Protein AF-A0A1K2HV41-F1 (afdb_monomer)

Solvent-accessible surface area (backbone atoms only — not comparable to full-atom values): 4883 Å² total; per-residue (Å²): 114,70,66,59,56,51,51,52,50,49,52,38,49,52,48,24,52,51,10,47,52,30,28,52,52,11,43,52,41,33,36,70,54,18,51,94,89,42,27,66,60,28,37,48,27,47,72,76,63,40,52,67,61,18,37,69,58,19,34,82,86,25,53,68,21,53,50,36,22,53,50,10,50,52,43,22,50,66,36,46,50,60,51,51,49,53,51,50,49,34,52,76,70,62,66,74,114

Structure (mmCIF, N/CA/C/O backbone):
data_AF-A0A1K2HV41-F1
#
_entry.id   AF-A0A1K2HV41-F1
#
loop_
_atom_site.group_PDB
_atom_site.id
_atom_site.type_symbol
_atom_site.label_atom_id
_atom_site.label_alt_id
_atom_site.label_comp_id
_atom_site.label_asym_id
_atom_site.label_entity_id
_atom_site.label_seq_id
_atom_site.pdbx_PDB_ins_code
_atom_site.Cartn_x
_atom_site.Cartn_y
_atom_site.Cartn_z
_atom_site.occupancy
_atom_site.B_iso_or_equiv
_atom_site.auth_seq_id
_atom_site.auth_comp_id
_atom_site.auth_asym_id
_atom_site.auth_atom_id
_atom_site.pdbx_PDB_model_num
ATOM 1 N N . MET A 1 1 ? 17.175 0.248 -30.992 1.00 56.16 1 MET A N 1
ATOM 2 C CA . MET A 1 1 ? 17.494 -0.293 -29.649 1.00 56.16 1 MET A CA 1
ATOM 3 C C . MET A 1 1 ? 17.075 0.672 -28.532 1.00 56.16 1 MET A C 1
ATOM 5 O O . MET A 1 1 ? 16.335 0.252 -27.656 1.00 56.16 1 MET A O 1
ATOM 9 N N . GLN A 1 2 ? 17.413 1.969 -28.611 1.00 66.62 2 GLN A N 1
ATOM 10 C CA . GLN A 1 2 ? 16.992 2.999 -27.635 1.00 66.62 2 GLN A CA 1
ATOM 11 C C . GLN A 1 2 ? 15.462 3.135 -27.458 1.00 66.62 2 GLN A C 1
ATOM 13 O O . GLN A 1 2 ? 14.971 3.146 -26.334 1.00 66.62 2 GLN A O 1
ATOM 18 N N . ALA A 1 3 ? 14.694 3.160 -28.557 1.00 71.81 3 ALA A N 1
ATOM 19 C CA . ALA A 1 3 ? 13.234 3.320 -28.499 1.00 71.81 3 ALA A CA 1
ATOM 20 C C . ALA A 1 3 ? 12.513 2.165 -27.771 1.00 71.81 3 ALA A C 1
ATOM 22 O O . ALA A 1 3 ? 11.563 2.400 -27.033 1.00 71.81 3 ALA A O 1
ATOM 23 N N . ALA A 1 4 ? 12.988 0.924 -27.924 1.00 72.81 4 ALA A N 1
ATOM 24 C CA . ALA A 1 4 ? 12.391 -0.244 -27.271 1.00 72.81 4 ALA A CA 1
ATOM 25 C C . ALA A 1 4 ? 12.571 -0.214 -25.743 1.00 72.81 4 ALA A C 1
ATOM 27 O O . ALA A 1 4 ? 11.634 -0.516 -25.008 1.00 72.81 4 ALA A O 1
ATOM 28 N N . ILE A 1 5 ? 13.747 0.206 -25.264 1.00 75.75 5 ILE A N 1
ATOM 29 C CA . ILE A 1 5 ? 14.025 0.373 -23.829 1.00 75.75 5 ILE A CA 1
ATOM 30 C C . ILE A 1 5 ? 13.144 1.482 -23.246 1.00 75.75 5 ILE A C 1
ATOM 32 O O . ILE A 1 5 ? 12.583 1.318 -22.166 1.00 75.75 5 ILE A O 1
ATOM 36 N N . PHE A 1 6 ? 12.967 2.581 -23.984 1.00 73.56 6 PHE A N 1
ATOM 37 C CA . PHE A 1 6 ? 12.108 3.685 -23.560 1.00 73.56 6 PHE A CA 1
ATOM 38 C C . PHE A 1 6 ? 10.635 3.263 -23.446 1.00 73.56 6 PHE A C 1
ATOM 40 O O . PHE A 1 6 ? 9.984 3.556 -22.446 1.00 73.56 6 PHE A O 1
ATOM 47 N N . ILE A 1 7 ? 10.123 2.511 -24.427 1.00 81.38 7 ILE A N 1
ATOM 48 C CA . ILE A 1 7 ? 8.754 1.970 -24.411 1.00 81.38 7 ILE A CA 1
ATOM 49 C C . ILE A 1 7 ? 8.560 1.005 -23.236 1.00 81.38 7 ILE A C 1
ATOM 51 O O . ILE A 1 7 ? 7.572 1.113 -22.512 1.00 81.38 7 ILE A O 1
ATOM 55 N N . LEU A 1 8 ? 9.509 0.092 -23.006 1.00 79.94 8 LEU A N 1
ATOM 56 C CA . LEU A 1 8 ? 9.460 -0.824 -21.863 1.00 79.94 8 LEU A CA 1
ATOM 57 C C . LEU A 1 8 ? 9.481 -0.064 -20.531 1.00 79.94 8 LEU A C 1
ATOM 59 O O . LEU A 1 8 ? 8.666 -0.349 -19.655 1.00 79.94 8 LEU A O 1
ATOM 63 N N . GLY A 1 9 ? 10.351 0.940 -20.396 1.00 76.69 9 GLY A N 1
ATOM 64 C CA . GLY A 1 9 ? 10.406 1.807 -19.219 1.00 76.69 9 GLY A CA 1
ATOM 65 C C . GLY A 1 9 ? 9.091 2.552 -18.979 1.00 76.69 9 GLY A C 1
ATOM 66 O O . GLY A 1 9 ? 8.599 2.580 -17.851 1.00 76.69 9 GLY A O 1
ATOM 67 N N . PHE A 1 10 ? 8.472 3.081 -20.037 1.00 82.12 10 PHE A N 1
ATOM 68 C CA . PHE A 1 10 ? 7.177 3.755 -19.955 1.00 82.12 10 PHE A CA 1
ATOM 69 C C . PHE A 1 10 ? 6.049 2.810 -19.522 1.00 82.12 10 PHE A C 1
ATOM 71 O O . PHE A 1 10 ? 5.252 3.167 -18.658 1.00 82.12 10 PHE A O 1
ATOM 78 N N . ILE A 1 11 ? 5.997 1.587 -20.063 1.00 85.62 11 ILE A N 1
ATOM 79 C C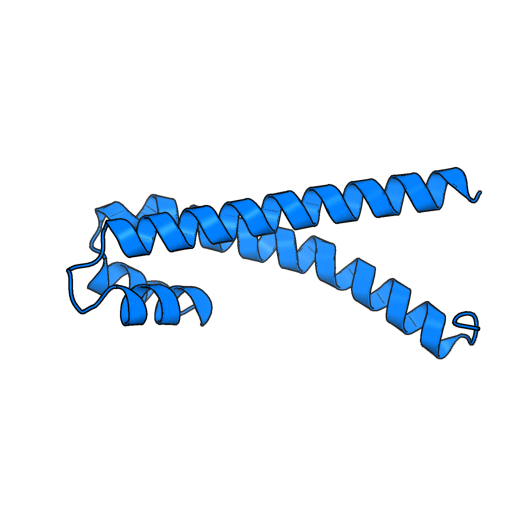A . ILE A 1 11 ? 5.007 0.573 -19.667 1.00 85.62 11 ILE A CA 1
ATOM 80 C C . ILE A 1 11 ? 5.170 0.214 -18.187 1.00 85.62 11 ILE A C 1
ATOM 82 O O . ILE A 1 11 ? 4.188 0.200 -17.446 1.00 85.62 11 ILE A O 1
ATOM 86 N N . VAL A 1 12 ? 6.403 -0.031 -17.734 1.00 84.19 12 VAL A N 1
ATOM 87 C CA . VAL A 1 12 ? 6.691 -0.337 -16.324 1.00 84.19 12 VAL A CA 1
ATOM 88 C C . VAL A 1 12 ? 6.272 0.823 -15.420 1.00 84.19 12 VAL A C 1
ATOM 90 O O . VAL A 1 12 ? 5.618 0.599 -14.400 1.00 84.19 12 VAL A O 1
ATOM 93 N N . TRP A 1 13 ? 6.575 2.061 -15.816 1.00 85.12 13 TRP A N 1
ATOM 94 C CA . TRP A 1 13 ? 6.157 3.254 -15.085 1.00 85.12 13 TRP A CA 1
ATOM 95 C C . TRP A 1 13 ? 4.631 3.392 -15.025 1.00 85.12 13 TRP A C 1
ATOM 97 O O . TRP A 1 13 ? 4.083 3.632 -13.952 1.00 85.12 13 TRP A O 1
ATOM 107 N N . ALA A 1 14 ? 3.927 3.171 -16.138 1.00 86.62 14 ALA A N 1
ATOM 108 C CA . ALA A 1 14 ? 2.469 3.236 -16.190 1.00 86.62 14 ALA A CA 1
ATOM 109 C C . ALA A 1 14 ? 1.809 2.165 -15.302 1.00 86.62 14 ALA A C 1
ATOM 111 O O . ALA A 1 14 ? 0.852 2.456 -14.582 1.00 86.62 14 ALA A O 1
ATOM 112 N N . ILE A 1 15 ? 2.348 0.940 -15.290 1.00 89.25 15 ILE A N 1
ATOM 113 C CA . ILE A 1 15 ? 1.882 -0.144 -14.410 1.00 89.25 15 ILE A CA 1
ATOM 114 C C . ILE A 1 15 ? 2.136 0.209 -12.938 1.00 89.25 15 ILE A C 1
ATOM 116 O O . ILE A 1 15 ? 1.254 0.015 -12.097 1.00 89.25 15 ILE A O 1
ATOM 120 N N . ALA A 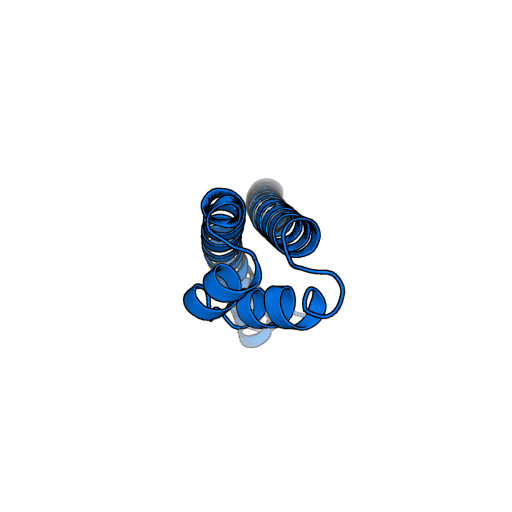1 16 ? 3.306 0.769 -12.615 1.00 85.31 16 ALA A N 1
ATOM 121 C CA . ALA A 1 16 ? 3.609 1.238 -11.266 1.00 85.31 16 ALA A CA 1
ATOM 122 C C . ALA A 1 16 ? 2.655 2.369 -10.841 1.00 85.31 16 ALA A C 1
ATOM 124 O O . ALA A 1 16 ? 2.074 2.304 -9.758 1.00 85.31 16 ALA A O 1
ATOM 125 N N . ALA A 1 17 ? 2.412 3.357 -11.705 1.00 87.88 17 ALA A N 1
ATOM 126 C CA . ALA A 1 17 ? 1.472 4.446 -11.450 1.00 87.88 17 ALA A CA 1
ATOM 127 C C . ALA A 1 17 ? 0.045 3.925 -11.209 1.00 87.88 17 ALA A C 1
ATOM 129 O O . ALA A 1 17 ? -0.621 4.355 -10.266 1.00 87.88 17 ALA A O 1
ATOM 130 N N . TYR A 1 18 ? -0.405 2.940 -11.993 1.00 90.75 18 TYR A N 1
ATOM 131 C CA . TYR A 1 18 ? -1.686 2.266 -11.778 1.00 90.75 18 TYR A CA 1
ATOM 132 C C . TYR A 1 18 ? -1.747 1.553 -10.416 1.00 90.75 18 TYR A C 1
ATOM 134 O O . TYR A 1 18 ? -2.709 1.728 -9.661 1.00 90.75 18 TYR A O 1
ATOM 142 N N . GLY A 1 19 ? -0.706 0.792 -10.060 1.00 88.06 19 GLY A N 1
ATOM 143 C CA . GLY A 1 19 ? -0.597 0.132 -8.756 1.00 88.06 19 GLY A CA 1
ATOM 144 C C . GLY A 1 19 ? -0.647 1.129 -7.595 1.00 88.06 19 GLY A C 1
ATOM 145 O O . GLY A 1 19 ? -1.406 0.939 -6.641 1.00 88.06 19 GLY A O 1
ATOM 146 N N . PHE A 1 20 ? 0.081 2.240 -7.717 1.00 89.50 20 PHE A N 1
ATOM 147 C CA . PHE A 1 20 ? 0.089 3.323 -6.738 1.00 89.50 20 PHE A CA 1
ATOM 148 C C . PHE A 1 20 ? -1.286 3.991 -6.602 1.00 89.50 20 PHE A C 1
ATOM 150 O O . PHE A 1 20 ? -1.789 4.143 -5.489 1.00 89.50 20 PHE A O 1
ATOM 157 N N . ALA A 1 21 ? -1.953 4.314 -7.712 1.00 91.94 21 ALA A N 1
ATOM 158 C CA . ALA A 1 21 ? -3.294 4.897 -7.688 1.00 91.94 21 ALA A CA 1
ATOM 159 C C . ALA A 1 21 ? -4.302 3.981 -6.970 1.00 91.94 21 ALA A C 1
ATOM 161 O O . ALA A 1 21 ? -5.106 4.445 -6.159 1.00 91.94 21 ALA A O 1
ATOM 162 N N . ARG A 1 22 ? -4.226 2.663 -7.201 1.00 90.69 22 ARG A N 1
ATOM 163 C CA . ARG A 1 22 ? -5.055 1.667 -6.499 1.00 90.69 22 ARG A CA 1
ATOM 164 C C . ARG A 1 22 ? -4.765 1.626 -4.997 1.00 90.69 22 ARG A C 1
ATOM 166 O O . ARG A 1 22 ? -5.710 1.532 -4.213 1.00 90.69 22 ARG A O 1
ATOM 173 N N . MET A 1 23 ? -3.500 1.757 -4.588 1.00 91.75 23 MET A N 1
ATOM 174 C CA . MET A 1 23 ? -3.135 1.895 -3.173 1.00 91.75 23 MET A CA 1
ATOM 175 C C . MET A 1 23 ? -3.734 3.162 -2.557 1.00 91.75 23 MET A C 1
ATOM 177 O O . MET A 1 23 ? -4.388 3.078 -1.522 1.00 91.75 23 MET A O 1
ATOM 181 N N . VAL A 1 24 ? -3.590 4.321 -3.205 1.00 93.00 24 VAL A N 1
ATOM 182 C CA . VAL A 1 24 ? -4.138 5.590 -2.696 1.00 93.00 24 VAL A CA 1
ATOM 183 C C . VAL A 1 24 ? -5.660 5.524 -2.563 1.00 93.00 24 VAL A C 1
ATOM 185 O O . VAL A 1 24 ? -6.198 5.896 -1.522 1.00 93.00 24 VAL A O 1
ATOM 188 N N . MET A 1 25 ? -6.364 4.987 -3.565 1.00 90.88 25 MET A N 1
ATOM 189 C CA . MET A 1 25 ? -7.818 4.801 -3.495 1.00 90.88 25 MET A CA 1
ATOM 190 C C . MET A 1 25 ? -8.231 3.883 -2.341 1.00 90.88 25 MET A C 1
ATOM 192 O O . MET A 1 25 ? -9.191 4.187 -1.635 1.00 90.88 25 MET A O 1
ATOM 196 N N . GLY A 1 26 ? -7.492 2.794 -2.110 1.00 88.38 26 GLY A N 1
ATOM 197 C CA . GLY A 1 26 ? -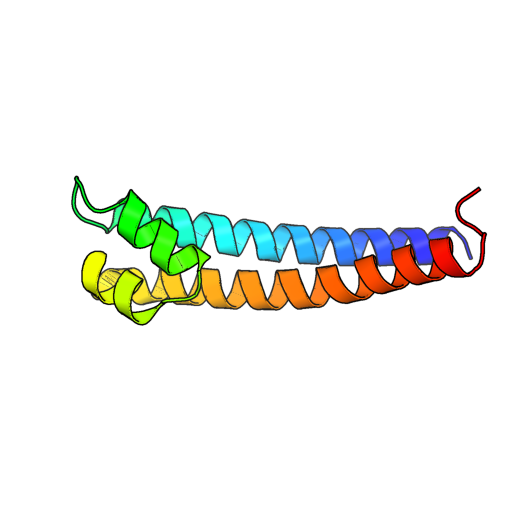7.723 1.911 -0.968 1.00 88.38 26 GLY A CA 1
ATOM 198 C C . GLY A 1 26 ? -7.501 2.612 0.376 1.00 88.38 26 GLY A C 1
ATOM 199 O O . GLY A 1 26 ? -8.323 2.485 1.281 1.00 88.38 26 GLY A O 1
ATOM 200 N N . TRP A 1 27 ? -6.447 3.427 0.486 1.00 91.12 27 TRP A N 1
ATOM 201 C CA . TRP A 1 27 ? -6.172 4.230 1.681 1.00 91.12 27 TRP A CA 1
ATOM 202 C C . TRP A 1 27 ? -7.285 5.230 1.976 1.00 91.12 27 TRP A C 1
ATOM 204 O O . TRP A 1 27 ? -7.796 5.278 3.094 1.00 91.12 27 TRP A O 1
ATOM 214 N N . VAL A 1 28 ? -7.698 5.987 0.960 1.00 91.88 28 VAL A N 1
ATOM 215 C CA . VAL A 1 28 ? -8.785 6.964 1.069 1.00 91.88 28 VAL A CA 1
ATOM 216 C C . VAL A 1 28 ? -10.105 6.268 1.399 1.00 91.88 28 VAL A C 1
ATOM 218 O O . VAL A 1 28 ? -10.858 6.765 2.234 1.00 91.88 28 VAL A O 1
ATOM 221 N N . GLY A 1 29 ? -10.381 5.108 0.799 1.00 90.56 29 GLY A N 1
ATOM 222 C CA . GLY A 1 29 ? -11.569 4.306 1.095 1.00 90.56 29 GLY A CA 1
ATOM 223 C C . GLY A 1 29 ? -11.636 3.887 2.565 1.00 90.56 29 GLY A C 1
ATOM 224 O O . GLY A 1 29 ? -12.636 4.149 3.231 1.00 90.56 29 GLY A O 1
ATOM 225 N N . VAL A 1 30 ? -10.547 3.331 3.104 1.00 90.56 30 VAL A N 1
ATOM 226 C CA . VAL A 1 30 ? -10.448 2.962 4.529 1.00 90.56 30 VAL A CA 1
ATOM 227 C C . VAL A 1 30 ? -10.577 4.191 5.436 1.00 90.56 30 VAL A C 1
ATOM 229 O O . VAL A 1 30 ? -11.312 4.155 6.419 1.00 90.56 30 VAL A O 1
ATOM 232 N N . ALA A 1 31 ? -9.929 5.307 5.095 1.00 91.44 31 ALA A N 1
ATOM 233 C CA . ALA A 1 31 ? -9.985 6.540 5.883 1.00 91.44 31 ALA A CA 1
ATOM 234 C C . ALA A 1 31 ? -11.385 7.172 5.929 1.00 91.44 31 ALA A C 1
ATOM 236 O O . ALA A 1 31 ? -11.758 7.795 6.925 1.00 91.44 31 ALA A O 1
ATOM 237 N N . ARG A 1 32 ? -12.153 7.046 4.841 1.00 92.19 32 ARG A N 1
ATOM 238 C CA . ARG A 1 32 ? -13.533 7.543 4.755 1.00 92.19 32 ARG A CA 1
ATOM 239 C C . ARG A 1 32 ? -14.492 6.720 5.608 1.00 92.19 32 ARG A C 1
ATOM 241 O O . ARG A 1 32 ? -15.400 7.301 6.189 1.00 92.19 32 ARG A O 1
ATOM 248 N N . LEU A 1 33 ? -14.275 5.409 5.678 1.00 91.12 33 LEU A N 1
ATOM 249 C CA . LEU A 1 33 ? -15.136 4.474 6.404 1.00 91.12 33 LEU A CA 1
ATOM 250 C C . LEU A 1 33 ? -14.773 4.348 7.890 1.00 91.12 33 LEU A C 1
ATOM 252 O O . LEU A 1 33 ? -15.618 3.977 8.698 1.00 91.12 33 LEU A O 1
ATOM 256 N N . ALA A 1 34 ? -13.538 4.680 8.267 1.00 90.94 34 ALA A N 1
ATOM 257 C CA . ALA A 1 34 ? -13.102 4.640 9.656 1.00 90.94 34 ALA A CA 1
ATOM 258 C C . ALA A 1 34 ? -13.752 5.746 10.525 1.00 90.94 34 ALA A C 1
ATOM 260 O O . ALA A 1 34 ? -13.898 6.890 10.067 1.00 90.94 34 ALA A O 1
ATOM 261 N N . PRO A 1 35 ? -14.062 5.453 11.806 1.00 89.44 35 PRO A N 1
ATOM 262 C CA . PRO A 1 35 ? -14.576 6.432 12.763 1.00 89.44 35 PRO A CA 1
ATOM 263 C C . PRO A 1 35 ? -13.673 7.668 12.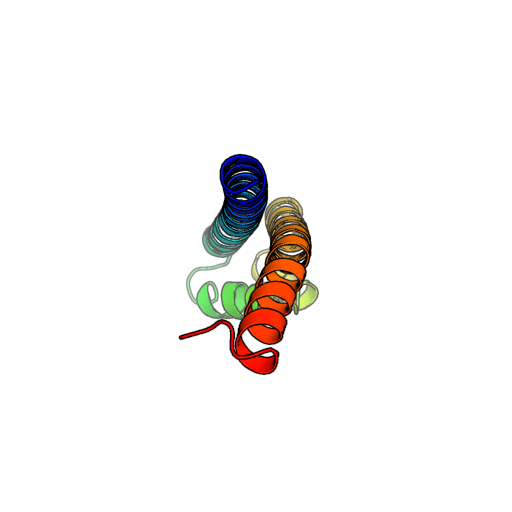901 1.00 89.44 35 PRO A C 1
ATOM 265 O O . PRO A 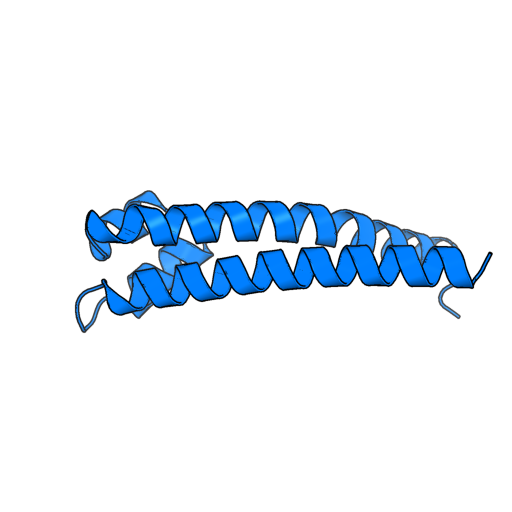1 35 ? -12.439 7.570 12.857 1.00 89.44 35 PRO A O 1
ATOM 268 N N . GLN A 1 36 ? -14.277 8.846 13.108 1.00 82.44 36 GLN A N 1
ATOM 269 C CA . GLN A 1 36 ? -13.538 10.072 13.436 1.00 82.44 36 GLN A CA 1
ATOM 270 C C . GLN A 1 36 ? -12.727 9.850 14.725 1.00 82.44 36 GLN A C 1
ATOM 272 O O . GLN A 1 36 ? -13.290 9.518 15.760 1.00 82.44 36 GLN A O 1
ATOM 277 N N . GLY A 1 37 ? -11.398 9.966 14.636 1.00 87.62 37 GLY A N 1
ATOM 278 C CA . GLY A 1 37 ? -10.453 9.657 15.722 1.00 87.62 37 GLY A CA 1
ATOM 279 C C . GLY A 1 37 ? -9.583 8.418 15.479 1.00 87.62 37 GLY A C 1
ATOM 280 O O . GLY A 1 37 ? -8.466 8.361 15.977 1.00 87.62 37 GLY A O 1
ATOM 281 N N . GLN A 1 38 ? -10.022 7.469 14.642 1.00 90.31 38 GLN A N 1
ATOM 282 C CA . GLN A 1 38 ? -9.255 6.245 14.345 1.00 90.31 38 GLN A CA 1
ATOM 283 C C . GLN A 1 38 ? -8.787 6.142 12.886 1.00 90.31 38 GLN A C 1
ATOM 285 O O . GLN A 1 38 ? -8.114 5.182 12.511 1.00 90.31 38 GLN A O 1
ATOM 290 N N . LYS A 1 39 ? -9.077 7.152 12.055 1.00 91.50 39 LYS A N 1
ATOM 291 C CA . LYS A 1 39 ? -8.699 7.187 10.629 1.00 91.50 39 LYS A CA 1
ATOM 292 C C . LYS A 1 39 ? -7.203 6.983 10.402 1.00 91.50 39 LYS A C 1
ATOM 294 O O . LYS A 1 39 ? -6.815 6.189 9.551 1.00 91.50 39 LYS A O 1
ATOM 299 N N . ILE A 1 40 ? -6.369 7.677 11.177 1.00 91.12 40 ILE A N 1
ATOM 300 C CA . ILE A 1 40 ? -4.907 7.580 11.064 1.00 91.12 40 ILE A CA 1
ATOM 301 C C . ILE A 1 40 ? -4.441 6.173 11.443 1.00 91.12 40 ILE A C 1
ATOM 303 O O . ILE A 1 40 ? -3.664 5.576 10.704 1.00 91.12 40 ILE A O 1
ATOM 307 N N . ALA A 1 41 ? -4.971 5.603 12.529 1.00 91.25 41 ALA A N 1
ATOM 308 C CA . ALA A 1 41 ? -4.651 4.240 12.944 1.00 91.25 41 ALA A CA 1
ATOM 309 C C . ALA A 1 41 ? -5.081 3.203 11.890 1.00 91.25 41 ALA A C 1
ATOM 311 O O . ALA A 1 41 ? -4.316 2.290 11.582 1.00 91.25 41 ALA A O 1
ATOM 312 N N . ALA A 1 42 ? -6.263 3.356 11.284 1.00 90.12 42 ALA A N 1
ATOM 313 C CA . ALA A 1 42 ? -6.740 2.474 10.218 1.00 90.12 42 ALA A CA 1
ATOM 314 C C . ALA A 1 42 ? -5.845 2.545 8.971 1.00 90.12 42 ALA A C 1
ATOM 316 O O . ALA A 1 42 ? -5.432 1.513 8.442 1.00 90.12 42 ALA A O 1
ATOM 317 N N . MET A 1 43 ? -5.498 3.759 8.526 1.00 91.38 43 MET A N 1
ATOM 318 C CA . MET A 1 43 ? -4.587 3.964 7.396 1.00 91.38 43 MET A CA 1
ATOM 319 C C . MET A 1 43 ? -3.187 3.422 7.688 1.00 91.38 43 MET A C 1
ATOM 321 O O . MET A 1 43 ? -2.590 2.781 6.826 1.00 91.38 43 MET A O 1
ATOM 325 N N . PHE A 1 44 ? -2.665 3.641 8.893 1.00 93.44 44 PHE A N 1
ATOM 326 C CA . PHE A 1 44 ? -1.348 3.148 9.279 1.00 93.44 44 PHE A CA 1
ATOM 327 C C . PHE A 1 44 ? -1.301 1.617 9.261 1.00 93.44 44 PHE A C 1
ATOM 329 O O . PHE A 1 44 ? -0.425 1.044 8.619 1.00 93.44 44 PHE A O 1
ATOM 336 N N . ASN A 1 45 ? -2.295 0.956 9.866 1.00 92.06 45 ASN A N 1
ATOM 337 C CA . ASN A 1 45 ? -2.425 -0.502 9.816 1.00 92.06 45 ASN A CA 1
ATOM 338 C C . ASN A 1 45 ? -2.563 -1.022 8.376 1.00 92.06 45 ASN A C 1
ATOM 340 O O . ASN A 1 45 ? -1.979 -2.049 8.034 1.00 92.06 45 ASN A O 1
ATOM 344 N N . LEU A 1 46 ? -3.276 -0.301 7.503 1.00 91.75 46 LEU A N 1
ATOM 345 C CA . LEU A 1 46 ? -3.344 -0.648 6.083 1.00 91.75 46 LEU A CA 1
ATOM 346 C C . LEU A 1 46 ? -1.962 -0.559 5.410 1.00 91.75 46 LEU A C 1
ATOM 348 O O . LEU A 1 46 ? -1.564 -1.476 4.691 1.00 91.75 46 LEU A O 1
ATOM 352 N N . GLY A 1 47 ? -1.216 0.516 5.684 1.00 88.94 47 GLY A N 1
ATOM 353 C CA . GLY A 1 47 ? 0.116 0.771 5.133 1.00 88.94 47 GLY A CA 1
ATOM 354 C C . GLY A 1 47 ? 1.164 -0.252 5.577 1.00 88.94 47 GLY A C 1
ATOM 355 O O . GLY A 1 47 ? 1.949 -0.726 4.756 1.00 88.94 47 GLY A O 1
ATOM 356 N N . THR A 1 48 ? 1.130 -0.671 6.844 1.00 91.31 48 THR A N 1
ATOM 357 C CA . THR A 1 48 ? 2.025 -1.707 7.389 1.00 91.31 48 THR A CA 1
ATOM 358 C C . THR A 1 48 ? 1.626 -3.127 6.973 1.00 91.31 48 THR A C 1
ATOM 360 O O . THR A 1 48 ? 2.388 -4.070 7.170 1.00 91.31 48 THR A O 1
ATOM 363 N N . GLY A 1 49 ? 0.470 -3.301 6.324 1.00 90.44 49 GLY A N 1
ATOM 364 C CA . GLY A 1 49 ? -0.038 -4.604 5.890 1.00 90.44 49 GLY A CA 1
ATOM 365 C C . GLY A 1 49 ? -0.816 -5.368 6.962 1.00 90.44 49 GLY A C 1
ATOM 366 O O . GLY A 1 49 ? -1.154 -6.531 6.745 1.00 90.44 49 GLY A O 1
ATOM 367 N N . ASN A 1 50 ? -1.153 -4.736 8.087 1.00 93.06 50 ASN A N 1
ATOM 368 C CA . ASN A 1 50 ? -2.064 -5.292 9.083 1.00 93.06 50 ASN A 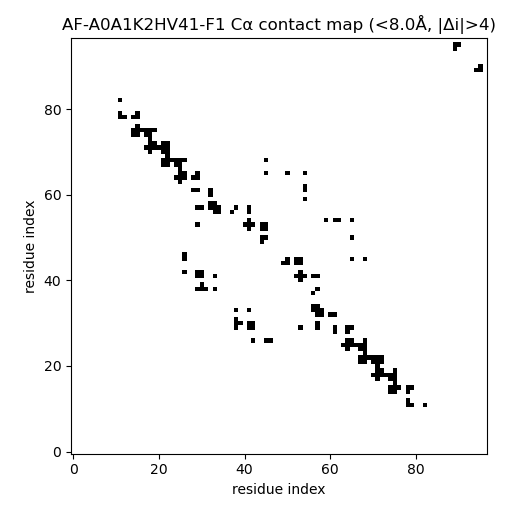CA 1
ATOM 369 C C . ASN A 1 50 ? -3.530 -5.102 8.649 1.00 93.06 50 ASN A C 1
ATOM 371 O O . ASN A 1 50 ? -4.300 -4.321 9.216 1.00 93.06 50 ASN A O 1
ATOM 375 N N . PHE A 1 51 ? -3.915 -5.828 7.599 1.00 91.31 51 PHE A N 1
ATOM 376 C CA . PHE A 1 51 ? -5.239 -5.723 6.979 1.00 91.31 51 PHE A CA 1
ATOM 377 C C . PHE A 1 51 ? -6.380 -6.082 7.937 1.00 91.31 51 PHE A C 1
ATOM 379 O O . PHE A 1 51 ? -7.454 -5.495 7.845 1.00 91.31 51 PHE A O 1
ATOM 386 N N . SER A 1 52 ? -6.141 -7.011 8.869 1.00 90.38 52 SER A N 1
ATOM 387 C CA . SER A 1 52 ? -7.139 -7.416 9.862 1.00 90.38 52 SER A CA 1
ATOM 388 C C . SER A 1 52 ? -7.447 -6.284 10.840 1.00 90.38 52 SER A C 1
ATOM 390 O O . SER A 1 52 ? -8.614 -6.007 11.099 1.00 90.38 52 SER A O 1
ATOM 392 N N . ALA A 1 53 ? -6.422 -5.590 11.348 1.00 90.50 53 ALA A N 1
ATOM 393 C CA . ALA A 1 53 ? -6.627 -4.444 12.232 1.00 90.50 53 ALA A CA 1
ATOM 394 C C . ALA A 1 53 ? -7.272 -3.263 11.493 1.00 90.50 53 ALA A C 1
ATOM 396 O O . ALA A 1 53 ? -8.171 -2.616 12.026 1.00 90.50 53 ALA A O 1
ATOM 397 N N . ALA A 1 54 ? -6.869 -3.011 10.242 1.00 90.00 54 ALA A N 1
ATOM 398 C CA . ALA A 1 54 ? -7.504 -1.987 9.415 1.00 90.00 54 ALA A CA 1
ATOM 399 C C . ALA A 1 54 ? -9.003 -2.273 9.204 1.00 90.00 54 ALA A C 1
ATOM 401 O O . ALA A 1 54 ? -9.819 -1.365 9.365 1.00 90.00 54 ALA A O 1
ATOM 402 N N . ALA A 1 55 ? -9.374 -3.527 8.917 1.00 91.56 55 ALA A N 1
ATOM 403 C CA . ALA A 1 55 ? -10.767 -3.953 8.770 1.00 91.56 55 ALA A CA 1
ATOM 404 C C . ALA A 1 55 ? -11.553 -3.869 10.089 1.00 91.56 55 ALA A C 1
ATOM 406 O O . ALA A 1 55 ? -12.694 -3.415 10.088 1.00 91.56 55 ALA A O 1
ATOM 407 N N . ALA A 1 56 ? -10.940 -4.243 11.217 1.00 92.69 56 ALA A N 1
ATOM 408 C CA . ALA A 1 56 ? -11.567 -4.142 12.535 1.00 92.69 56 ALA A CA 1
ATOM 409 C C . ALA A 1 56 ? -11.931 -2.690 12.896 1.00 92.69 56 ALA A C 1
ATOM 411 O O . ALA A 1 56 ? -12.996 -2.448 13.454 1.00 92.69 56 ALA A O 1
ATOM 412 N N . ILE A 1 57 ? -11.080 -1.724 12.530 1.00 90.69 57 ILE A N 1
ATOM 413 C CA . ILE A 1 57 ? -11.317 -0.295 12.789 1.00 90.69 57 ILE A CA 1
ATOM 414 C C 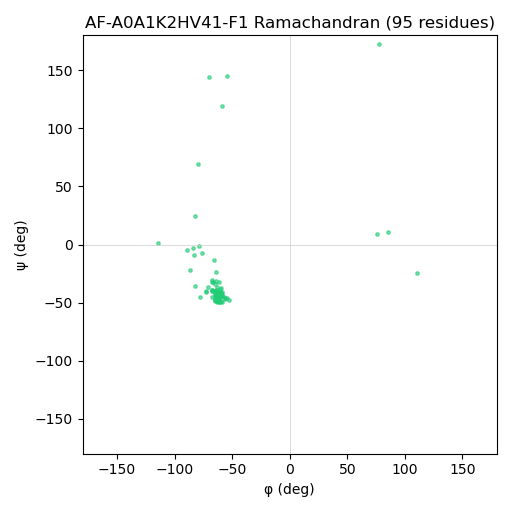. ILE A 1 57 ? -12.322 0.310 11.799 1.00 90.69 57 ILE A C 1
ATOM 416 O O . ILE A 1 57 ? -13.192 1.084 12.188 1.00 90.69 57 ILE A O 1
ATOM 420 N N . SER A 1 58 ? -12.177 0.013 10.505 1.00 90.06 58 SER A N 1
ATOM 421 C CA . SER A 1 58 ? -12.974 0.646 9.438 1.00 90.06 58 SER A CA 1
ATOM 422 C C . SER A 1 58 ? -14.286 -0.072 9.111 1.00 90.06 58 SER A C 1
ATOM 424 O O . SER A 1 58 ? -15.086 0.427 8.321 1.00 90.06 58 SER A O 1
ATOM 426 N N . GLY A 1 59 ? -14.527 -1.221 9.740 1.00 88.88 59 GLY A N 1
ATOM 427 C CA . GLY A 1 59 ? -15.745 -2.003 9.599 1.00 88.88 59 GLY A CA 1
ATOM 428 C C . GLY A 1 59 ? -15.813 -2.821 8.301 1.00 88.88 59 GLY A C 1
ATOM 429 O O . GLY A 1 59 ? -14.981 -2.678 7.401 1.00 88.88 59 GLY A O 1
ATOM 430 N N . PRO A 1 60 ? -16.835 -3.684 8.170 1.00 85.44 60 PRO A N 1
ATOM 431 C CA . PRO A 1 60 ? -16.967 -4.634 7.060 1.00 85.44 60 PRO A CA 1
ATOM 432 C C . PRO A 1 60 ? -17.131 -3.973 5.680 1.00 85.44 60 PRO A C 1
ATOM 434 O O . PRO A 1 60 ? -16.753 -4.563 4.670 1.00 85.44 60 PRO A O 1
ATOM 437 N N . GLY A 1 61 ? -17.608 -2.723 5.616 1.00 84.94 61 GLY A N 1
ATOM 438 C CA . GLY A 1 61 ? -17.720 -1.960 4.364 1.00 84.94 61 GLY A CA 1
ATOM 439 C C . GLY A 1 61 ? -16.375 -1.609 3.708 1.00 84.94 61 GLY A C 1
ATOM 440 O O . GLY A 1 61 ? -16.339 -1.206 2.548 1.00 84.94 61 GLY A O 1
ATOM 441 N N . SER A 1 62 ? -15.259 -1.772 4.425 1.00 87.94 62 SER A N 1
ATOM 442 C CA . SER A 1 62 ? -13.909 -1.449 3.946 1.00 87.94 62 SER A CA 1
ATOM 443 C C . SER A 1 62 ? -13.254 -2.543 3.096 1.00 87.94 62 SER A C 1
ATOM 445 O O . SER A 1 62 ? -12.215 -2.283 2.485 1.00 87.94 62 SER A O 1
ATOM 447 N N . ALA A 1 63 ? -13.849 -3.740 3.004 1.00 90.12 63 ALA A N 1
ATOM 448 C CA . ALA A 1 63 ? -13.248 -4.899 2.337 1.00 90.12 63 ALA A CA 1
ATOM 449 C C . ALA A 1 63 ? -12.781 -4.592 0.901 1.00 90.12 63 ALA A C 1
ATOM 451 O O . ALA A 1 63 ? -11.624 -4.831 0.559 1.00 90.12 63 ALA A O 1
ATOM 452 N N . GLY A 1 64 ? -13.628 -3.945 0.092 1.00 89.88 64 GLY A N 1
ATOM 453 C CA . GLY A 1 64 ? -13.275 -3.574 -1.284 1.00 89.88 64 GLY A CA 1
ATOM 454 C C . GLY A 1 64 ? -12.124 -2.560 -1.385 1.00 89.88 64 GLY A C 1
ATOM 455 O O . GLY A 1 64 ? -11.323 -2.610 -2.324 1.00 89.88 64 GLY A O 1
ATOM 456 N N . ALA A 1 65 ? -11.993 -1.661 -0.404 1.00 89.75 65 ALA A N 1
ATOM 457 C CA . ALA A 1 65 ? -10.887 -0.707 -0.333 1.00 89.75 65 ALA A CA 1
ATOM 458 C C . ALA A 1 65 ? -9.575 -1.402 0.071 1.00 89.75 65 ALA A C 1
ATOM 460 O O . ALA A 1 65 ? -8.527 -1.145 -0.524 1.00 89.75 65 ALA A O 1
ATOM 461 N N . ILE A 1 66 ? -9.646 -2.335 1.024 1.00 92.06 66 ILE A N 1
ATOM 462 C CA . ILE A 1 66 ? -8.510 -3.152 1.467 1.00 92.06 66 ILE A CA 1
ATOM 463 C C . ILE A 1 66 ? -8.011 -4.057 0.333 1.00 92.06 66 ILE A C 1
ATOM 465 O O . ILE A 1 66 ? -6.804 -4.140 0.101 1.00 92.06 66 ILE A O 1
ATOM 469 N N . ASP A 1 67 ? -8.910 -4.685 -0.423 1.00 93.19 67 ASP A N 1
ATOM 470 C CA . ASP A 1 67 ? -8.539 -5.524 -1.566 1.00 93.19 67 ASP A CA 1
ATOM 471 C C . ASP A 1 67 ? -7.946 -4.705 -2.714 1.00 93.19 67 ASP A C 1
ATOM 473 O O . ASP A 1 67 ? -6.944 -5.104 -3.316 1.00 93.19 67 ASP A O 1
ATOM 477 N N . SER A 1 68 ? -8.493 -3.513 -2.970 1.00 91.25 68 SER A N 1
ATOM 478 C CA . SER A 1 68 ? -7.912 -2.572 -3.933 1.00 91.25 68 SER A CA 1
ATOM 479 C C . SER A 1 68 ? -6.498 -2.154 -3.524 1.00 91.25 68 SER A C 1
ATOM 481 O O . SER A 1 68 ? -5.601 -2.142 -4.371 1.00 91.25 68 SER A O 1
ATOM 483 N N . PHE A 1 69 ? -6.268 -1.902 -2.230 1.00 93.12 69 PHE A N 1
ATOM 484 C CA . PHE A 1 69 ? -4.941 -1.603 -1.693 1.00 93.12 69 PHE A CA 1
ATOM 485 C C . PHE A 1 69 ? -3.980 -2.784 -1.855 1.00 93.12 69 PHE A C 1
ATOM 487 O O . PHE A 1 69 ? -2.868 -2.614 -2.353 1.00 93.12 69 PHE A O 1
ATOM 494 N N . LYS A 1 70 ? -4.404 -3.996 -1.476 1.00 92.44 70 LYS A N 1
ATOM 495 C CA . LYS A 1 70 ? -3.614 -5.228 -1.629 1.00 92.44 70 LYS A CA 1
ATOM 496 C C . LYS A 1 70 ? -3.201 -5.456 -3.076 1.00 92.44 70 LYS A C 1
ATOM 498 O O . LYS A 1 70 ? -2.040 -5.768 -3.341 1.00 92.44 70 LYS A O 1
ATOM 503 N N . HIS A 1 71 ? -4.144 -5.312 -4.002 1.00 92.00 71 HIS A N 1
ATOM 504 C CA . HIS A 1 71 ? -3.882 -5.470 -5.424 1.00 92.00 71 HIS A CA 1
ATOM 505 C C . HIS A 1 71 ? -2.906 -4.400 -5.922 1.00 92.00 71 HIS A C 1
ATOM 507 O O . HIS A 1 71 ? -1.898 -4.740 -6.535 1.00 92.00 71 HIS A O 1
ATOM 513 N N . GLY A 1 72 ? -3.149 -3.131 -5.579 1.00 88.75 72 GLY A N 1
ATOM 514 C CA . GLY A 1 72 ? -2.255 -2.025 -5.916 1.00 88.75 72 GLY A CA 1
ATOM 515 C C . GLY A 1 72 ? -0.830 -2.245 -5.409 1.00 88.75 72 GLY A C 1
ATOM 516 O O . GLY A 1 72 ? 0.114 -2.133 -6.182 1.00 88.75 72 GLY A O 1
ATOM 517 N N . ARG A 1 73 ? -0.675 -2.677 -4.150 1.00 91.50 73 ARG A N 1
ATOM 518 C CA . ARG A 1 73 ? 0.625 -2.994 -3.540 1.00 91.50 73 ARG A CA 1
ATOM 519 C C . ARG A 1 73 ? 1.342 -4.126 -4.269 1.00 91.50 73 ARG A C 1
ATOM 521 O O . ARG A 1 73 ? 2.542 -4.024 -4.495 1.00 91.50 73 ARG A O 1
ATOM 528 N N . LYS A 1 74 ? 0.633 -5.193 -4.650 1.00 90.69 74 LYS A N 1
ATOM 529 C CA . LYS A 1 74 ? 1.222 -6.299 -5.423 1.00 90.69 74 LYS A CA 1
ATOM 530 C C . LYS A 1 74 ? 1.708 -5.830 -6.793 1.00 90.69 74 LYS A C 1
ATOM 532 O O . LYS A 1 74 ? 2.849 -6.106 -7.145 1.00 90.69 74 LYS A O 1
ATOM 537 N N . VAL A 1 75 ? 0.869 -5.105 -7.534 1.00 89.62 75 VAL A N 1
ATOM 538 C CA . VAL A 1 75 ? 1.210 -4.589 -8.871 1.00 89.62 75 VAL A CA 1
ATOM 539 C C . VAL A 1 75 ? 2.372 -3.600 -8.794 1.00 89.62 75 VAL A C 1
ATOM 541 O O . VAL A 1 75 ? 3.318 -3.707 -9.567 1.00 89.62 75 VAL A O 1
ATOM 544 N N . PHE A 1 76 ? 2.342 -2.688 -7.819 1.00 88.06 76 PHE A N 1
ATOM 545 C CA . PHE A 1 76 ? 3.407 -1.716 -7.599 1.00 88.06 76 PHE A CA 1
ATOM 546 C C . PHE A 1 76 ? 4.739 -2.400 -7.294 1.00 88.06 76 PHE A C 1
ATOM 548 O O . PHE A 1 76 ? 5.730 -2.103 -7.947 1.00 88.06 76 PHE A O 1
ATOM 555 N N . LEU A 1 77 ? 4.768 -3.357 -6.359 1.00 86.00 77 LEU A N 1
ATOM 556 C CA . LEU A 1 77 ? 5.995 -4.088 -6.027 1.00 86.00 77 LEU A CA 1
ATOM 557 C C . LEU A 1 77 ? 6.520 -4.898 -7.217 1.00 86.00 77 LEU A C 1
ATOM 559 O O . LEU A 1 77 ? 7.724 -4.908 -7.451 1.00 86.00 77 LEU A O 1
ATOM 563 N N . LEU A 1 78 ? 5.633 -5.529 -7.991 1.00 86.56 78 LEU A N 1
ATOM 564 C CA . LEU A 1 78 ? 6.015 -6.326 -9.157 1.00 86.56 78 LEU A CA 1
ATOM 565 C C . LEU A 1 78 ? 6.590 -5.471 -10.295 1.00 86.56 78 LEU A C 1
ATOM 567 O O . LEU A 1 78 ? 7.474 -5.939 -11.001 1.00 86.56 78 LEU A O 1
ATOM 571 N N . ALA A 1 79 ? 6.135 -4.226 -10.453 1.00 83.38 79 ALA A N 1
ATOM 572 C CA . ALA A 1 79 ? 6.697 -3.276 -11.416 1.00 83.38 79 ALA A CA 1
ATOM 573 C C . ALA A 1 79 ? 7.954 -2.560 -10.886 1.00 83.38 79 ALA A C 1
ATOM 575 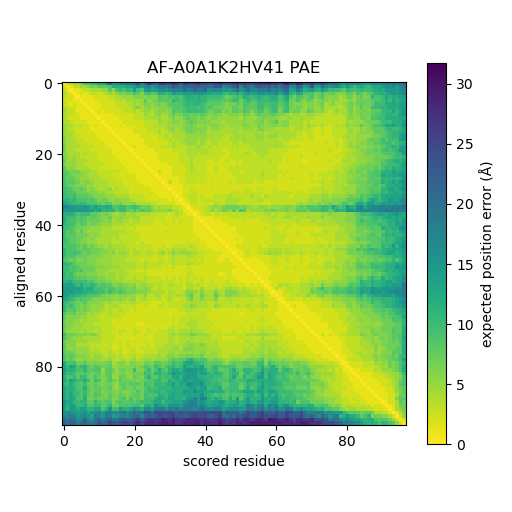O O . ALA A 1 79 ? 8.894 -2.305 -11.637 1.00 83.38 79 ALA A O 1
ATOM 576 N N . PHE A 1 80 ? 8.001 -2.261 -9.587 1.00 80.75 80 PHE A N 1
ATOM 577 C CA . PHE A 1 80 ? 9.099 -1.530 -8.956 1.00 80.75 80 PHE A CA 1
ATOM 578 C C . PHE A 1 80 ? 10.372 -2.375 -8.820 1.00 80.75 80 PHE A C 1
ATOM 580 O O . PHE A 1 80 ? 11.468 -1.877 -9.066 1.00 80.75 80 PHE A O 1
ATOM 587 N N . PHE A 1 81 ? 10.246 -3.659 -8.472 1.00 80.75 81 PHE A N 1
ATOM 588 C CA . PHE A 1 81 ? 11.392 -4.555 -8.288 1.00 80.75 81 PHE A CA 1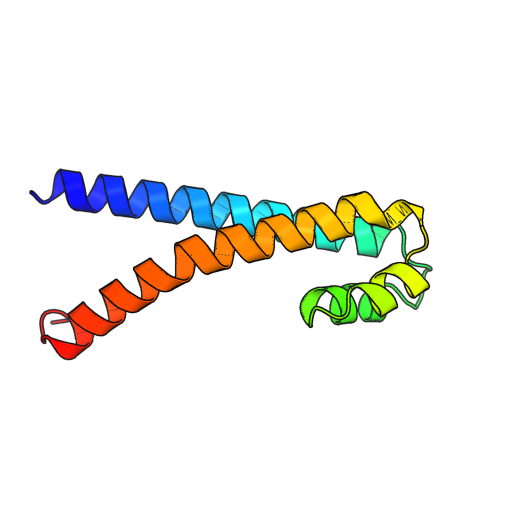
ATOM 589 C C . PHE A 1 81 ? 12.270 -4.725 -9.546 1.00 80.75 81 PHE A C 1
ATOM 591 O O . PHE A 1 81 ? 13.482 -4.550 -9.430 1.00 80.75 81 PHE A O 1
ATOM 598 N N . PRO A 1 82 ? 11.728 -5.002 -10.752 1.00 74.44 82 PRO A N 1
ATOM 599 C CA . PRO A 1 82 ? 12.543 -5.113 -11.962 1.00 74.44 82 PRO A CA 1
ATOM 600 C C . PRO A 1 82 ? 13.169 -3.777 -12.372 1.00 74.44 82 PRO A C 1
ATOM 602 O O . PRO A 1 82 ? 14.292 -3.770 -12.869 1.00 74.44 82 PRO A O 1
ATOM 605 N N . PHE A 1 83 ? 12.496 -2.648 -12.119 1.00 75.69 83 PHE A N 1
ATOM 606 C CA . PHE A 1 83 ? 13.075 -1.324 -12.351 1.00 75.69 83 PHE A CA 1
ATOM 607 C C . PHE A 1 83 ? 14.273 -1.063 -11.426 1.00 75.69 83 PHE A C 1
ATOM 609 O O . PHE A 1 83 ? 15.351 -0.707 -11.895 1.00 75.69 83 PHE A O 1
ATOM 616 N N . MET A 1 84 ? 14.120 -1.322 -10.125 1.00 77.94 84 MET A N 1
ATOM 617 C CA . MET A 1 84 ? 15.210 -1.239 -9.148 1.00 77.94 84 MET A CA 1
ATOM 618 C C . MET A 1 84 ? 16.372 -2.170 -9.496 1.00 77.94 84 MET A C 1
ATOM 620 O O . MET A 1 84 ? 17.525 -1.761 -9.405 1.00 77.94 84 MET A O 1
ATOM 624 N N . LEU A 1 85 ? 16.085 -3.402 -9.924 1.00 79.94 85 LEU A N 1
ATOM 625 C CA . LEU A 1 85 ? 17.108 -4.358 -10.345 1.00 79.94 85 LEU A CA 1
ATOM 626 C C . LEU A 1 85 ? 17.894 -3.829 -11.554 1.00 79.94 85 LEU A C 1
ATOM 628 O O . LEU A 1 85 ? 19.118 -3.878 -11.550 1.00 79.94 85 LEU A O 1
ATOM 632 N N . LEU A 1 86 ? 17.209 -3.272 -12.558 1.00 76.69 86 LEU A N 1
ATOM 633 C CA . LEU A 1 86 ? 17.833 -2.650 -13.731 1.00 76.69 86 LEU A CA 1
ATOM 634 C C . LEU A 1 86 ? 18.722 -1.458 -13.363 1.00 76.69 86 LEU A C 1
ATOM 636 O O . LEU A 1 86 ? 19.821 -1.326 -13.903 1.00 76.69 86 LEU A O 1
ATOM 640 N N . VAL A 1 87 ? 18.263 -0.604 -12.445 1.00 78.00 87 VAL A N 1
ATOM 641 C CA . VAL A 1 87 ? 19.045 0.533 -11.938 1.00 78.00 87 VAL A CA 1
ATOM 642 C C . VAL A 1 87 ? 20.277 0.040 -11.179 1.00 78.00 87 VAL A C 1
ATOM 644 O O . VAL A 1 87 ? 21.381 0.502 -11.449 1.00 78.00 87 VAL A O 1
ATOM 647 N N . LEU A 1 88 ? 20.116 -0.941 -10.286 1.00 80.31 88 LEU A N 1
ATOM 648 C CA . LEU A 1 88 ? 21.226 -1.534 -9.537 1.00 80.31 88 LEU A CA 1
ATOM 649 C C . LEU A 1 88 ? 22.251 -2.185 -10.466 1.00 80.31 88 LEU A C 1
ATOM 651 O O . LEU A 1 88 ? 23.444 -1.973 -10.285 1.00 80.31 88 LEU A O 1
ATOM 655 N N . VAL A 1 89 ? 21.813 -2.920 -11.490 1.00 81.94 89 VAL A N 1
ATOM 656 C CA . VAL A 1 89 ? 22.712 -3.498 -12.500 1.00 81.94 89 VAL A CA 1
ATOM 657 C C . VAL A 1 89 ? 23.453 -2.398 -13.261 1.00 81.94 89 VAL A C 1
ATOM 659 O O . VAL A 1 89 ? 24.660 -2.517 -13.445 1.00 81.94 89 VAL A O 1
ATOM 662 N N . ASN A 1 90 ? 22.790 -1.307 -13.655 1.00 79.12 90 ASN A N 1
ATOM 663 C CA . ASN A 1 90 ? 23.457 -0.169 -14.303 1.00 79.12 90 ASN A CA 1
ATOM 664 C C . ASN A 1 90 ? 24.538 0.466 -13.415 1.00 79.12 90 ASN A C 1
ATOM 666 O O . ASN A 1 90 ? 25.635 0.750 -13.891 1.00 79.12 90 ASN A O 1
ATOM 670 N N . ILE A 1 91 ? 24.248 0.645 -12.123 1.00 77.88 91 ILE A N 1
ATOM 671 C CA . ILE A 1 91 ? 25.212 1.172 -11.148 1.00 77.88 91 ILE A CA 1
ATOM 672 C C . ILE A 1 91 ? 26.391 0.203 -10.978 1.00 77.88 91 ILE A C 1
ATOM 674 O O . ILE A 1 91 ? 27.542 0.619 -11.063 1.00 77.88 91 ILE A O 1
ATOM 678 N N . LEU A 1 92 ? 26.121 -1.092 -10.787 1.00 81.62 92 LEU A N 1
ATOM 679 C CA . LEU A 1 92 ? 27.147 -2.119 -10.558 1.00 81.62 92 LEU A CA 1
ATOM 680 C C . LEU A 1 92 ? 28.036 -2.373 -11.783 1.00 81.62 92 LEU A C 1
ATOM 682 O O . LEU A 1 92 ? 29.200 -2.728 -11.630 1.00 81.62 92 LEU A O 1
ATOM 686 N N . THR A 1 93 ? 27.498 -2.203 -12.990 1.00 81.31 93 THR A N 1
ATOM 687 C CA . THR A 1 93 ? 28.242 -2.359 -14.252 1.00 81.31 93 THR A CA 1
ATOM 688 C C . THR A 1 93 ? 29.013 -1.101 -14.659 1.00 81.31 93 THR A C 1
ATOM 690 O O . THR A 1 93 ? 29.730 -1.134 -15.654 1.00 81.31 93 THR A O 1
ATOM 693 N N . GLY A 1 94 ? 28.900 -0.003 -13.900 1.00 64.75 94 GLY A N 1
ATOM 694 C CA . GLY A 1 94 ? 29.620 1.244 -14.170 1.00 64.75 94 GLY A CA 1
ATOM 695 C C . GLY A 1 94 ? 29.058 2.070 -15.332 1.00 64.75 94 GLY A C 1
ATOM 696 O O . GLY A 1 94 ? 29.667 3.064 -15.706 1.00 64.75 94 GLY A O 1
ATOM 697 N N . ASN A 1 95 ? 27.890 1.709 -15.874 1.00 60.94 95 ASN A N 1
ATOM 698 C CA . ASN A 1 95 ? 27.195 2.482 -16.913 1.00 60.94 95 ASN A CA 1
ATOM 699 C C . ASN A 1 95 ? 26.427 3.698 -16.358 1.00 60.94 95 ASN A C 1
ATOM 701 O O . ASN A 1 95 ? 25.793 4.423 -17.119 1.00 60.94 95 ASN A O 1
ATOM 705 N N . ALA A 1 96 ? 26.448 3.916 -15.041 1.00 54.66 96 ALA A N 1
ATOM 706 C CA . ALA A 1 96 ? 25.800 5.052 -14.381 1.00 54.66 96 ALA A CA 1
ATOM 707 C C . ALA A 1 96 ? 26.641 6.351 -14.403 1.00 54.66 96 ALA A C 1
ATOM 709 O O . ALA A 1 96 ? 26.463 7.195 -13.524 1.00 54.66 96 ALA A O 1
ATOM 710 N N . ALA A 1 97 ? 27.551 6.492 -15.374 1.00 43.47 97 ALA A N 1
ATOM 711 C CA . ALA A 1 97 ? 28.357 7.690 -15.618 1.00 43.47 97 ALA A CA 1
ATOM 712 C C . ALA A 1 97 ? 27.801 8.500 -16.796 1.00 43.47 97 ALA A C 1
ATOM 714 O O . ALA A 1 97 ? 27.530 7.887 -17.854 1.00 43.47 97 ALA A O 1
#

Radius of gyration: 17.38 Å; Cα contacts (8 Å, |Δi|>4): 106; chains: 1; bounding box: 47×18×45 Å

pLDDT: mean 85.2, std 9.12, range [43.47, 93.44]

Secondary structure (DSSP, 8-state):
-HHHHHHHHHHHHHHHHHHHHHHHHHHHHHHHHSPTTTHHHHHHHHHHT-HHHHHHHH-GGGHHHHHHHHHHHHHHHHHHHHHHHHHHHHHHTT---

Mean predicted aligned error: 6.25 Å

Foldseek 3Di:
DVVVVVVVVVVLVVLLVQLVVLLVQLLVLLLVQFDDPCSVVLSVCLVVVVLVVNCVRSDPSSPSSSVSNVSSVVSNCVSVVVVVVVVVCCVVVVVPD

Organism: NCBI:txid665118

Nearest PDB structures (foldseek):
  7a0g-assembly1_JJJ  TM=3.365E-01  e=3.721E+00  Serratia marcescens

Sequence (97 aa):
MQAAIFILGFIVWAIAAYGFARMVMGWVGVARLAPQGQKIAAMFNLGTGNFSAAAAISGPGSAGAIDSFKHGRKVFLLAFFPFMLLVLVNILTGNAA